Protein AF-F4A1H9-F1 (afdb_monomer_lite)

Foldseek 3Di:
DDVVVVVVVVVVVVVVVVVVVVVVVVVVVVVVVVVVVVVQVVCVVVVHHPVCPVVVVVVVVVVVVVVVVVVVVPDPVVVVDD

Radius of gyration: 30.43 Å; chains: 1; bounding box: 65×31×79 Å

Organism: Mahella australiensis (strain DSM 15567 / CIP 107919 / 50-1 BON) (NCBI:txid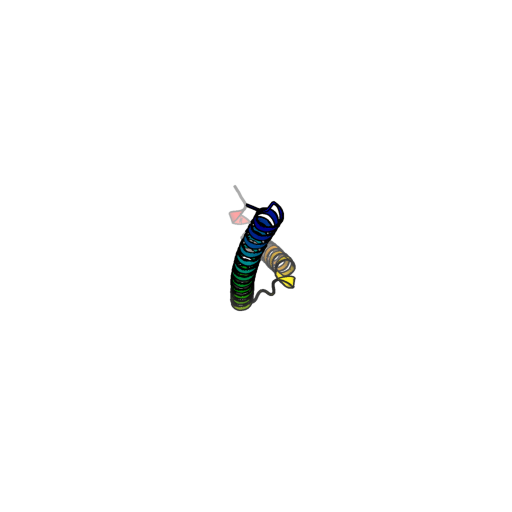697281)

Secondary structure (DSSP, 8-state):
--HHHHHHHHHHHHHHHHHHHHHHHHHHHHHHHHHHHHHHHHHHHTT--GGGHHHHHHHHHHHHHHHHHHHHHHS-GGGS--

Structure (mmCIF, N/CA/C/O backbone):
data_AF-F4A1H9-F1
#
_entry.id   AF-F4A1H9-F1
#
loop_
_atom_site.group_PDB
_atom_site.id
_atom_site.type_symbol
_atom_site.label_atom_id
_atom_site.label_alt_id
_atom_site.label_comp_id
_atom_site.label_asym_id
_atom_site.label_entity_id
_atom_site.label_seq_id
_atom_site.pdbx_PDB_ins_code
_atom_site.Cartn_x
_atom_site.Cartn_y
_atom_site.Cartn_z
_atom_site.occupancy
_atom_site.B_iso_or_equiv
_atom_site.auth_seq_id
_atom_site.auth_comp_id
_atom_site.auth_asym_id
_atom_site.auth_atom_id
_atom_site.pdbx_PDB_model_num
ATOM 1 N N . MET A 1 1 ? 28.677 3.925 -44.378 1.00 55.31 1 MET A N 1
ATOM 2 C CA . MET A 1 1 ? 28.190 3.246 -43.164 1.00 55.31 1 MET A CA 1
ATOM 3 C C . MET A 1 1 ? 26.986 2.462 -43.597 1.00 55.31 1 MET A C 1
ATOM 5 O O . MET A 1 1 ? 26.073 3.063 -44.151 1.00 55.31 1 MET A O 1
ATOM 9 N N . ASP A 1 2 ? 27.108 1.146 -43.508 1.00 75.31 2 ASP A N 1
ATOM 10 C CA . ASP A 1 2 ? 26.179 0.187 -44.096 1.00 75.31 2 ASP A CA 1
ATOM 11 C C . ASP A 1 2 ? 24.836 0.274 -43.352 1.00 75.31 2 ASP A C 1
ATOM 13 O O . ASP A 1 2 ? 24.826 0.400 -42.126 1.00 75.31 2 ASP A O 1
ATOM 17 N N . ASP A 1 3 ? 23.699 0.262 -44.052 1.00 75.19 3 ASP A N 1
ATOM 18 C CA . ASP A 1 3 ? 22.376 0.463 -43.425 1.00 75.19 3 ASP A CA 1
ATOM 19 C C . ASP A 1 3 ? 22.091 -0.577 -42.323 1.00 75.19 3 ASP A C 1
ATOM 21 O O . ASP A 1 3 ? 21.422 -0.287 -41.329 1.00 75.19 3 ASP A O 1
ATOM 25 N N . ASN A 1 4 ? 22.711 -1.753 -42.431 1.00 77.88 4 ASN A N 1
ATOM 26 C CA . ASN A 1 4 ? 22.684 -2.802 -41.416 1.00 77.88 4 ASN A CA 1
ATOM 27 C C . ASN A 1 4 ? 23.314 -2.375 -40.078 1.00 77.88 4 ASN A C 1
ATOM 29 O O . ASN A 1 4 ? 22.791 -2.728 -39.022 1.00 77.88 4 ASN A O 1
ATOM 33 N N . GLU A 1 5 ? 24.395 -1.588 -40.088 1.00 79.06 5 GLU A N 1
ATOM 34 C CA . GLU A 1 5 ? 25.035 -1.097 -38.857 1.00 79.06 5 GLU A CA 1
ATOM 35 C C . GLU A 1 5 ? 24.129 -0.106 -38.116 1.00 79.06 5 GLU A C 1
ATOM 37 O O . GLU A 1 5 ? 24.067 -0.114 -36.885 1.00 79.06 5 GLU A O 1
ATOM 42 N N . ARG A 1 6 ? 23.372 0.714 -38.858 1.00 81.00 6 ARG A N 1
ATOM 43 C CA . ARG A 1 6 ? 22.406 1.665 -38.284 1.00 81.00 6 ARG A CA 1
ATOM 44 C C . ARG A 1 6 ? 21.227 0.950 -37.632 1.00 81.00 6 ARG A C 1
ATOM 46 O O . ARG A 1 6 ? 20.828 1.315 -36.528 1.00 81.00 6 ARG A O 1
ATOM 53 N N . VAL A 1 7 ? 20.705 -0.091 -38.282 1.00 81.75 7 VAL A N 1
ATOM 54 C CA . VAL A 1 7 ? 19.626 -0.924 -37.727 1.00 81.75 7 VAL A CA 1
ATOM 55 C C . VAL A 1 7 ? 20.092 -1.641 -36.457 1.00 81.75 7 VAL A C 1
ATOM 57 O O . VAL A 1 7 ? 19.378 -1.638 -35.454 1.00 81.75 7 VAL A O 1
ATOM 60 N N . LEU A 1 8 ? 21.309 -2.196 -36.458 1.00 79.38 8 LEU A N 1
ATOM 61 C CA . LEU A 1 8 ? 21.868 -2.870 -35.285 1.00 79.38 8 LEU A CA 1
ATOM 62 C C . LEU A 1 8 ? 22.062 -1.909 -34.102 1.00 79.38 8 LEU A C 1
ATOM 64 O O . LEU A 1 8 ? 21.794 -2.274 -32.956 1.00 79.38 8 LEU A O 1
ATOM 68 N N . ALA A 1 9 ? 22.505 -0.678 -34.376 1.00 79.06 9 ALA A N 1
ATOM 69 C CA . ALA A 1 9 ? 22.661 0.360 -33.363 1.00 79.06 9 ALA A CA 1
ATOM 70 C C . ALA A 1 9 ? 21.312 0.756 -32.739 1.00 79.06 9 ALA A C 1
ATOM 72 O O . ALA A 1 9 ? 21.200 0.776 -31.514 1.00 79.06 9 ALA A O 1
ATOM 73 N N . SER A 1 10 ? 20.276 0.968 -33.561 1.00 71.50 10 SER A N 1
ATOM 74 C CA . SER A 1 10 ? 18.921 1.282 -33.081 1.00 71.50 10 SER A CA 1
ATOM 75 C C . SER A 1 10 ? 18.357 0.167 -32.200 1.00 71.50 10 SER A C 1
ATOM 77 O O . SER A 1 10 ? 17.869 0.430 -31.105 1.00 71.50 10 SER A O 1
ATOM 79 N N . LEU A 1 11 ? 18.479 -1.093 -32.634 1.00 74.69 11 LEU A N 1
ATOM 80 C CA . LEU A 1 11 ? 17.998 -2.241 -31.859 1.00 74.69 11 LEU A CA 1
ATOM 81 C C . LEU A 1 11 ? 18.708 -2.366 -30.508 1.00 74.69 11 LEU A C 1
ATOM 83 O O . LEU A 1 11 ? 18.092 -2.736 -29.507 1.00 74.69 11 LEU A O 1
ATOM 87 N N . LYS A 1 12 ? 20.004 -2.048 -30.461 1.00 73.00 12 LYS A N 1
ATOM 88 C CA . LYS A 1 12 ? 20.777 -2.051 -29.219 1.00 73.00 12 LYS A CA 1
ATOM 89 C C . LYS A 1 12 ? 20.310 -0.947 -28.267 1.00 73.00 12 LYS A C 1
ATOM 91 O O . LYS A 1 12 ? 20.157 -1.212 -27.077 1.00 73.00 12 LYS A O 1
ATOM 96 N N . GL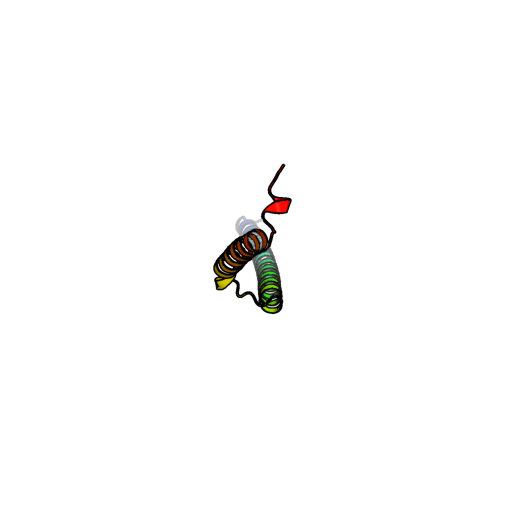U A 1 13 ? 20.045 0.254 -28.773 1.00 79.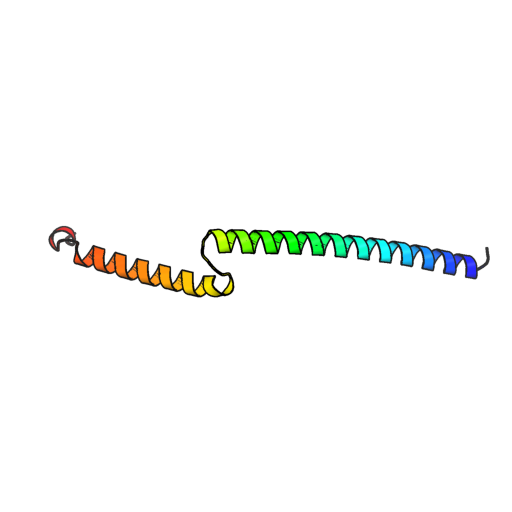94 13 GLU A N 1
ATOM 97 C CA . GLU A 1 13 ? 19.485 1.351 -27.972 1.00 79.94 13 GLU A CA 1
ATOM 98 C C . GLU A 1 13 ? 18.079 1.032 -27.450 1.00 79.94 13 GLU A C 1
ATOM 100 O O . GLU A 1 13 ? 17.784 1.272 -26.277 1.00 79.94 13 GLU A O 1
ATOM 105 N N . ASP A 1 14 ? 17.221 0.442 -28.282 1.00 67.44 14 ASP A N 1
ATOM 106 C CA . ASP A 1 14 ? 15.883 -0.002 -27.883 1.00 67.44 14 ASP A CA 1
ATOM 107 C C . ASP A 1 14 ? 15.943 -1.052 -26.774 1.00 67.44 14 ASP A C 1
ATOM 109 O O . ASP A 1 14 ? 15.204 -0.971 -25.788 1.00 67.44 14 ASP A O 1
ATOM 113 N N . LEU A 1 15 ? 16.874 -2.000 -26.888 1.00 73.00 15 LEU A N 1
ATOM 114 C CA . LEU A 1 15 ? 17.083 -3.033 -25.883 1.00 73.00 15 LEU A CA 1
ATOM 115 C C . LEU A 1 15 ? 17.564 -2.450 -24.549 1.00 73.00 15 LEU A C 1
ATOM 117 O O . LEU A 1 15 ? 17.072 -2.850 -23.493 1.00 73.00 15 LEU A O 1
ATOM 121 N N . GLU A 1 16 ? 18.496 -1.497 -24.569 1.00 77.00 16 GLU A N 1
ATOM 122 C CA . GLU A 1 16 ? 18.974 -0.847 -23.344 1.00 77.00 16 GLU A CA 1
ATOM 123 C C . GLU A 1 16 ? 17.891 0.020 -22.685 1.00 77.00 16 GLU A C 1
ATOM 125 O O . GLU A 1 16 ? 17.736 0.007 -21.456 1.00 77.00 16 GLU A O 1
ATOM 130 N N . ARG A 1 17 ? 17.054 0.697 -23.482 1.00 74.44 17 ARG A N 1
ATOM 131 C CA . ARG A 1 17 ? 15.864 1.393 -22.972 1.00 74.44 17 ARG A CA 1
ATOM 132 C C . ARG A 1 17 ? 14.889 0.423 -22.313 1.00 74.44 17 ARG A C 1
ATOM 134 O O . ARG A 1 17 ? 14.462 0.669 -21.185 1.00 74.44 17 ARG A O 1
ATOM 141 N N . ALA A 1 18 ? 14.589 -0.699 -22.963 1.00 68.44 18 ALA A N 1
ATOM 142 C CA . ALA A 1 18 ? 13.687 -1.714 -22.428 1.00 68.44 18 ALA A CA 1
ATOM 143 C C . ALA A 1 18 ? 14.209 -2.323 -21.115 1.00 68.44 18 ALA A C 1
ATOM 145 O O . ALA A 1 18 ? 13.449 -2.461 -20.155 1.00 68.44 18 ALA A O 1
ATOM 146 N N . LYS A 1 19 ? 15.513 -2.620 -21.025 1.00 73.88 19 LYS A N 1
ATOM 147 C CA . LYS A 1 19 ? 16.146 -3.089 -19.780 1.00 73.88 19 LYS A CA 1
ATOM 148 C C . LYS A 1 19 ? 16.019 -2.065 -18.659 1.00 73.88 19 LYS A C 1
ATOM 150 O O . LYS A 1 19 ? 15.622 -2.416 -17.552 1.00 73.88 19 LYS A O 1
ATOM 155 N N . THR A 1 20 ? 16.294 -0.799 -18.956 1.00 82.12 20 THR A N 1
ATOM 156 C CA . THR A 1 20 ? 16.181 0.289 -17.975 1.00 82.12 20 THR A CA 1
ATOM 157 C C . THR A 1 20 ? 14.742 0.443 -17.478 1.00 82.12 20 THR A C 1
ATOM 159 O O . THR A 1 20 ? 14.503 0.587 -16.278 1.00 82.12 20 THR A O 1
ATOM 162 N N . MET A 1 21 ? 13.765 0.364 -18.385 1.00 75.38 21 MET A N 1
ATOM 163 C CA . MET A 1 21 ? 12.343 0.407 -18.036 1.00 75.38 21 MET A CA 1
ATOM 164 C C . MET A 1 21 ? 11.935 -0.768 -17.146 1.00 75.38 21 MET A C 1
ATOM 166 O O . MET A 1 21 ? 11.224 -0.558 -16.164 1.00 75.38 21 MET A O 1
ATOM 170 N N . LYS A 1 22 ? 12.413 -1.980 -17.455 1.00 75.94 22 LYS A N 1
ATOM 171 C CA . LYS A 1 22 ? 12.156 -3.181 -16.655 1.00 75.94 22 LYS A CA 1
ATOM 172 C C . LYS A 1 22 ? 12.679 -3.021 -15.228 1.00 75.94 22 LYS A C 1
ATOM 174 O O . LYS A 1 22 ? 11.900 -3.166 -14.294 1.00 75.94 22 LYS A O 1
ATOM 179 N N . VAL A 1 23 ? 13.945 -2.632 -15.070 1.00 85.69 23 VAL A N 1
ATOM 180 C CA . VAL A 1 23 ? 14.555 -2.426 -13.745 1.00 85.69 23 VAL A CA 1
ATOM 181 C C . VAL A 1 23 ? 13.767 -1.393 -12.941 1.00 85.69 23 VAL A C 1
ATOM 183 O O . VAL A 1 23 ? 13.432 -1.623 -11.783 1.00 85.69 23 VAL A O 1
ATOM 186 N N . LYS A 1 24 ? 13.382 -0.274 -13.565 1.00 84.75 24 LYS A N 1
ATOM 187 C CA . LYS A 1 24 ? 12.582 0.765 -12.903 1.00 84.75 24 LYS A CA 1
ATOM 188 C C . LYS A 1 24 ? 11.210 0.253 -12.450 1.00 84.75 24 LYS A C 1
ATOM 190 O O . LYS A 1 24 ? 10.741 0.639 -11.379 1.00 84.75 24 LYS A O 1
ATOM 195 N N . ALA A 1 25 ? 10.558 -0.579 -13.260 1.00 79.56 25 ALA A N 1
ATOM 196 C CA . ALA A 1 25 ? 9.278 -1.186 -12.914 1.00 79.56 25 ALA A CA 1
ATOM 197 C C . ALA A 1 25 ? 9.419 -2.189 -11.758 1.00 79.56 25 ALA A C 1
ATOM 199 O O . ALA A 1 25 ? 8.611 -2.155 -10.834 1.00 79.56 25 ALA A O 1
ATOM 200 N N . GLU A 1 26 ? 10.468 -3.014 -11.773 1.00 79.56 26 GLU A N 1
ATOM 201 C CA . GLU A 1 26 ? 10.777 -3.975 -10.707 1.00 79.56 26 GLU A CA 1
ATOM 202 C C . GLU A 1 26 ? 11.049 -3.261 -9.377 1.00 79.56 26 GLU A C 1
ATOM 204 O O . GLU A 1 26 ? 10.420 -3.586 -8.372 1.00 79.56 26 GLU A O 1
ATOM 209 N N . THR A 1 27 ? 11.879 -2.211 -9.376 1.00 89.56 27 THR A N 1
ATOM 210 C CA . THR A 1 27 ? 12.127 -1.397 -8.174 1.00 89.56 27 THR A CA 1
ATOM 211 C C . THR A 1 27 ? 10.842 -0.772 -7.634 1.00 89.56 27 THR A C 1
ATOM 213 O O . THR A 1 27 ? 10.610 -0.766 -6.426 1.00 89.56 27 THR A O 1
ATOM 216 N N . ARG A 1 28 ? 9.980 -0.247 -8.515 1.00 83.81 28 ARG A N 1
ATOM 217 C CA . ARG A 1 28 ? 8.718 0.371 -8.094 1.00 83.81 28 ARG A CA 1
ATOM 218 C C . ARG A 1 28 ? 7.739 -0.656 -7.527 1.00 83.81 28 ARG A C 1
ATOM 220 O O . ARG A 1 28 ? 7.039 -0.346 -6.569 1.00 83.81 28 ARG A O 1
ATOM 227 N N . LEU A 1 29 ? 7.696 -1.858 -8.097 1.00 84.81 29 LEU A N 1
ATOM 228 C CA . LEU A 1 29 ? 6.878 -2.951 -7.580 1.00 84.81 29 LEU A CA 1
ATOM 229 C C . LEU A 1 29 ? 7.338 -3.367 -6.180 1.00 84.81 29 LEU A C 1
ATOM 231 O O . LEU A 1 29 ? 6.507 -3.476 -5.285 1.00 84.81 29 LEU A O 1
ATOM 235 N N . GLU A 1 30 ? 8.646 -3.531 -5.978 1.00 87.50 30 GLU A N 1
ATOM 236 C CA . GLU A 1 30 ? 9.207 -3.889 -4.672 1.00 87.50 30 GLU A CA 1
ATOM 237 C C . GLU A 1 30 ? 8.897 -2.819 -3.610 1.00 87.50 30 GLU A C 1
ATOM 239 O O . GLU A 1 30 ? 8.519 -3.142 -2.485 1.00 87.50 30 GLU A O 1
ATOM 244 N N . GLN A 1 31 ? 8.991 -1.534 -3.972 1.00 89.62 31 GLN A N 1
ATOM 245 C CA . GLN A 1 31 ? 8.612 -0.429 -3.084 1.00 89.62 31 GLN A CA 1
ATOM 246 C C . GLN A 1 31 ? 7.129 -0.475 -2.698 1.00 89.62 31 GLN A C 1
ATOM 248 O O . GLN A 1 31 ? 6.804 -0.338 -1.522 1.00 89.62 31 GLN A O 1
ATOM 253 N N . LEU A 1 32 ? 6.236 -0.695 -3.666 1.00 89.19 32 LEU A N 1
ATOM 254 C CA . LEU A 1 32 ? 4.795 -0.792 -3.411 1.00 89.19 32 LEU A CA 1
ATOM 255 C C . LEU A 1 32 ? 4.445 -2.008 -2.546 1.00 89.19 32 LEU A C 1
ATOM 257 O O . LEU A 1 32 ? 3.561 -1.921 -1.700 1.00 89.19 32 LEU A O 1
ATOM 261 N N . GLN A 1 33 ? 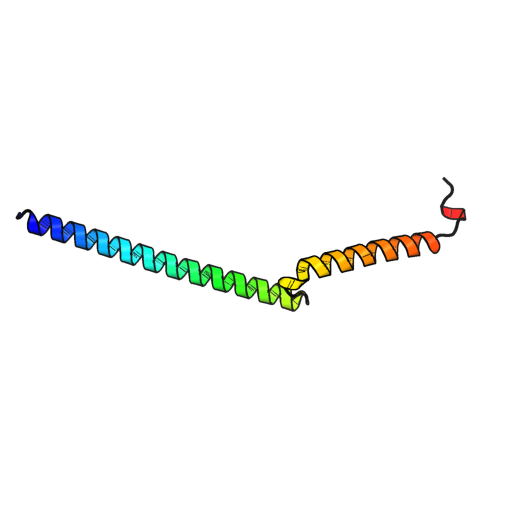5.141 -3.130 -2.734 1.00 82.31 33 GLN A N 1
ATOM 262 C CA . GLN A 1 33 ? 4.966 -4.318 -1.899 1.00 82.31 33 GLN A CA 1
ATOM 263 C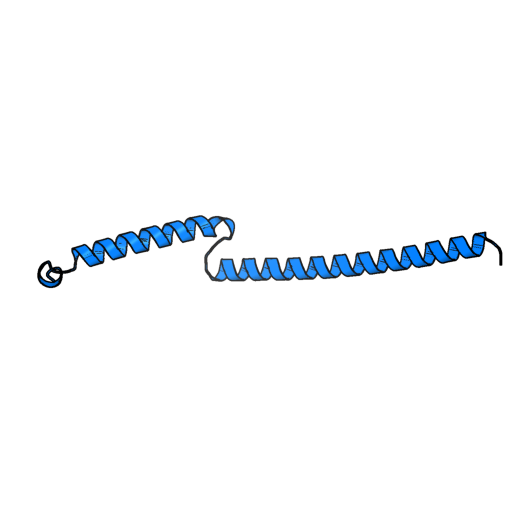 C . GLN A 1 33 ? 5.379 -4.050 -0.452 1.00 82.31 33 GLN A C 1
ATOM 265 O O . GLN A 1 33 ? 4.612 -4.371 0.450 1.00 82.31 33 GLN A O 1
ATOM 270 N N . LYS A 1 34 ? 6.524 -3.391 -0.226 1.00 89.38 34 LYS A N 1
ATOM 271 C CA . LYS A 1 34 ? 6.951 -2.998 1.127 1.00 89.38 34 LYS A CA 1
ATOM 272 C C . LYS A 1 34 ? 5.941 -2.070 1.795 1.00 89.38 34 LYS A C 1
ATOM 274 O O . LYS A 1 34 ? 5.533 -2.352 2.913 1.00 89.38 34 LYS A O 1
ATOM 279 N N . GLN A 1 35 ? 5.471 -1.044 1.083 1.00 85.69 35 GLN A N 1
ATOM 280 C CA . GLN A 1 35 ? 4.442 -0.132 1.600 1.00 85.69 35 GLN A CA 1
ATOM 281 C C . GLN A 1 35 ? 3.150 -0.866 1.962 1.00 85.69 35 GLN A C 1
ATOM 283 O O . GLN A 1 35 ? 2.562 -0.612 3.006 1.00 85.69 35 GLN A O 1
ATOM 288 N N . ARG A 1 36 ? 2.702 -1.801 1.117 1.00 82.44 36 ARG A N 1
ATOM 289 C CA . ARG A 1 36 ? 1.522 -2.620 1.411 1.00 82.44 36 ARG A CA 1
ATOM 290 C C . ARG A 1 36 ? 1.734 -3.465 2.668 1.00 82.44 36 ARG A C 1
ATOM 292 O O . ARG A 1 36 ? 0.843 -3.527 3.504 1.00 82.44 36 ARG A O 1
ATOM 299 N N . ASP A 1 37 ? 2.878 -4.127 2.787 1.00 82.88 37 ASP A N 1
ATOM 300 C CA . ASP A 1 37 ? 3.157 -5.015 3.917 1.00 82.88 37 ASP A CA 1
ATOM 301 C C . ASP A 1 37 ? 3.314 -4.228 5.233 1.00 82.88 37 ASP A C 1
ATOM 303 O O . ASP A 1 37 ? 2.901 -4.711 6.286 1.00 82.88 37 ASP A O 1
ATOM 307 N N . GLU A 1 38 ? 3.853 -3.006 5.176 1.00 88.81 38 GLU A N 1
ATOM 308 C CA . GLU A 1 38 ? 3.870 -2.050 6.293 1.00 88.81 38 GLU A CA 1
ATOM 309 C C . GLU A 1 38 ? 2.449 -1.649 6.703 1.00 88.81 38 GLU A C 1
ATOM 311 O O . GLU A 1 38 ? 2.098 -1.801 7.868 1.00 88.81 38 GLU A O 1
ATOM 316 N N . LEU A 1 39 ? 1.596 -1.258 5.748 1.00 85.06 39 LEU A N 1
ATOM 317 C CA . LEU A 1 39 ? 0.191 -0.931 6.021 1.00 85.06 39 LEU A CA 1
ATOM 318 C C . LEU A 1 39 ? -0.570 -2.112 6.640 1.00 85.06 39 LEU A C 1
ATOM 320 O O . LEU A 1 39 ? -1.342 -1.924 7.572 1.00 85.06 39 LEU A O 1
ATOM 324 N N . ILE A 1 40 ? -0.347 -3.337 6.156 1.00 79.88 40 ILE A N 1
ATOM 325 C CA . ILE A 1 40 ? -0.974 -4.539 6.726 1.00 79.88 40 ILE A CA 1
ATOM 326 C C . ILE A 1 40 ? -0.495 -4.775 8.162 1.00 79.88 40 ILE A C 1
ATOM 328 O O . ILE A 1 40 ? -1.301 -5.136 9.017 1.00 79.88 40 ILE A O 1
ATOM 332 N N . LYS A 1 41 ? 0.794 -4.560 8.450 1.00 84.56 41 LYS A N 1
ATOM 333 C CA . LYS A 1 41 ? 1.314 -4.654 9.820 1.00 84.56 41 LYS A CA 1
ATOM 334 C C . LYS A 1 41 ? 0.713 -3.596 10.733 1.00 84.56 41 LYS A C 1
ATOM 336 O O . LYS A 1 41 ? 0.296 -3.952 11.826 1.00 84.56 41 LYS A O 1
ATOM 341 N N . GLU A 1 42 ? 0.629 -2.345 10.290 1.00 82.56 42 GLU A N 1
ATOM 342 C CA . GLU A 1 42 ? -0.002 -1.265 11.059 1.00 82.56 42 GLU A CA 1
ATOM 343 C C . GLU A 1 42 ? -1.477 -1.582 11.354 1.00 82.56 42 GLU A C 1
ATOM 345 O O . GLU A 1 42 ? -1.930 -1.432 12.486 1.00 82.56 42 GLU A O 1
ATOM 350 N N . LEU A 1 43 ? -2.217 -2.099 10.367 1.00 77.19 43 LEU A N 1
ATOM 351 C CA . LEU A 1 43 ? -3.599 -2.552 10.551 1.00 77.19 43 LEU A CA 1
ATOM 352 C C . LEU A 1 43 ? -3.695 -3.698 11.573 1.00 77.19 43 LEU A C 1
ATOM 354 O O . LEU A 1 43 ? -4.521 -3.645 12.486 1.00 77.19 43 LEU A O 1
ATOM 358 N N . ALA A 1 44 ? -2.801 -4.686 11.490 1.00 76.19 44 ALA A N 1
ATOM 359 C CA . ALA A 1 44 ? -2.740 -5.787 12.447 1.00 76.19 44 ALA A CA 1
ATOM 360 C C . ALA A 1 44 ? -2.347 -5.330 13.867 1.00 76.19 44 ALA A C 1
ATOM 362 O O . ALA A 1 44 ? -2.897 -5.837 14.842 1.00 76.19 44 ALA A O 1
ATOM 363 N N . GLU A 1 45 ? -1.436 -4.360 14.006 1.00 79.12 45 GLU A N 1
ATOM 364 C CA . GLU A 1 45 ? -1.068 -3.743 15.292 1.00 79.12 45 GLU A CA 1
ATOM 365 C C . GLU A 1 45 ? -2.239 -2.979 15.921 1.00 79.12 45 GLU A C 1
ATOM 367 O O . GLU A 1 45 ? -2.401 -2.990 17.142 1.00 79.12 45 GLU A O 1
ATOM 372 N N . LEU A 1 46 ? -3.098 -2.377 15.096 1.00 74.25 46 LEU A N 1
ATOM 373 C CA . LEU A 1 46 ? -4.366 -1.783 15.524 1.00 74.25 46 LEU A CA 1
ATOM 374 C C . LEU A 1 46 ? -5.447 -2.836 15.836 1.00 74.25 46 LEU A C 1
ATOM 376 O O . LEU A 1 46 ? -6.528 -2.477 16.299 1.00 74.25 46 LEU A O 1
ATOM 380 N N . GLY A 1 47 ? -5.159 -4.125 15.622 1.00 67.56 47 GLY A N 1
ATOM 381 C CA . GLY A 1 47 ? -6.080 -5.236 15.860 1.00 67.56 47 GLY A CA 1
ATOM 382 C C . GLY A 1 47 ? -7.184 -5.358 14.811 1.00 67.56 47 GLY A C 1
ATOM 383 O O . GLY A 1 47 ? -8.210 -5.973 15.094 1.00 67.56 47 GLY A O 1
ATOM 384 N N . ILE A 1 48 ? -6.997 -4.765 13.628 1.00 62.97 48 ILE A N 1
ATOM 385 C CA . ILE A 1 48 ? -7.993 -4.734 12.558 1.00 62.97 48 ILE A CA 1
ATOM 386 C C . ILE A 1 48 ? -7.438 -5.475 11.344 1.00 62.97 48 ILE A C 1
ATOM 388 O O . ILE A 1 48 ? -6.480 -5.027 10.718 1.00 62.97 48 ILE A O 1
ATOM 392 N N . GLU A 1 49 ? -8.037 -6.608 10.977 1.00 66.38 49 GLU A N 1
ATOM 393 C CA . GLU A 1 49 ? -7.703 -7.224 9.693 1.00 66.38 49 GLU A CA 1
ATOM 394 C C . GLU A 1 49 ? -8.274 -6.377 8.541 1.00 66.38 49 GLU A C 1
ATOM 396 O O . GLU A 1 49 ? -9.404 -5.890 8.652 1.00 66.38 49 GLU A O 1
ATOM 401 N N . PRO A 1 50 ? -7.541 -6.181 7.426 1.00 62.00 50 PRO A N 1
ATOM 402 C CA . PRO A 1 50 ? -8.013 -5.382 6.294 1.00 62.00 50 PRO A CA 1
ATOM 403 C C . PRO A 1 50 ? -9.370 -5.852 5.754 1.00 62.00 50 PRO A C 1
ATOM 405 O O . PRO A 1 50 ? -10.196 -5.026 5.373 1.00 62.00 50 PRO A O 1
ATOM 408 N N . GLU A 1 51 ? -9.630 -7.164 5.761 1.00 66.25 51 GLU A N 1
ATOM 409 C CA . GLU A 1 51 ? -10.919 -7.742 5.368 1.00 66.25 51 GLU A CA 1
ATOM 410 C C . GLU A 1 51 ? -12.056 -7.452 6.363 1.00 66.25 51 GLU A C 1
ATOM 412 O O . GLU A 1 51 ? -13.225 -7.579 6.005 1.00 66.25 51 GLU A O 1
ATOM 417 N N . GLN A 1 52 ? -11.733 -7.058 7.596 1.00 69.00 52 GLN A N 1
ATOM 418 C CA . GLN A 1 52 ? -12.687 -6.781 8.673 1.00 69.00 52 GLN A CA 1
ATOM 419 C C . GLN A 1 52 ? -12.864 -5.286 8.953 1.00 69.00 52 GLN A C 1
ATOM 421 O O . GLN A 1 52 ? -13.693 -4.927 9.785 1.00 69.00 52 GLN A O 1
ATOM 426 N N . LEU A 1 53 ? -12.136 -4.405 8.259 1.00 69.12 53 LEU A N 1
ATOM 427 C CA . LEU A 1 53 ? -12.166 -2.956 8.483 1.00 69.12 53 LEU A CA 1
ATOM 428 C C . LEU A 1 53 ? -13.595 -2.384 8.392 1.00 69.12 53 LEU A C 1
ATOM 430 O O . LEU A 1 53 ? -14.016 -1.614 9.253 1.00 69.12 53 LEU A O 1
ATOM 434 N N . ASP A 1 54 ? -14.370 -2.807 7.390 1.00 74.69 54 ASP A N 1
ATOM 435 C CA . ASP A 1 54 ? -15.762 -2.370 7.208 1.00 74.69 54 ASP A CA 1
ATOM 436 C C . ASP A 1 54 ? -16.697 -2.890 8.313 1.00 74.69 54 ASP A C 1
ATOM 438 O O . ASP A 1 54 ? -17.624 -2.193 8.740 1.00 74.69 54 ASP A O 1
ATOM 442 N N . ASP A 1 55 ? -16.466 -4.115 8.786 1.00 78.25 55 ASP A N 1
ATOM 443 C CA . ASP A 1 55 ? -17.258 -4.728 9.854 1.00 78.25 55 ASP A CA 1
ATOM 444 C C . ASP A 1 55 ? -16.916 -4.122 11.223 1.00 78.25 55 ASP A C 1
ATOM 446 O O . ASP A 1 55 ? -17.806 -3.901 12.047 1.00 78.25 55 ASP A O 1
ATOM 450 N N . GLU A 1 56 ? -15.650 -3.766 11.434 1.00 72.50 56 GLU A N 1
ATOM 451 C CA . GLU A 1 56 ? -15.155 -3.044 12.601 1.00 72.50 56 GLU A CA 1
ATOM 452 C C . GLU A 1 56 ? -15.766 -1.640 12.686 1.00 72.50 56 GLU A C 1
ATOM 454 O O . GLU A 1 56 ? -16.299 -1.256 13.729 1.00 72.50 56 GLU A O 1
ATOM 459 N N . ILE A 1 57 ? -15.797 -0.907 11.566 1.00 78.69 57 ILE A N 1
ATOM 460 C CA . ILE A 1 57 ? -16.459 0.402 11.470 1.00 78.69 57 ILE A CA 1
ATOM 461 C C . ILE A 1 57 ? -17.938 0.282 11.847 1.00 78.69 57 ILE A C 1
ATOM 463 O O . ILE A 1 57 ? -18.425 1.046 12.682 1.00 78.69 57 ILE A O 1
ATOM 467 N N . LYS A 1 58 ? -18.654 -0.710 11.300 1.00 81.62 58 LYS A N 1
ATOM 468 C CA . LYS A 1 58 ? -20.066 -0.948 11.647 1.00 81.62 58 LYS A CA 1
ATOM 469 C C . LYS A 1 58 ? -20.252 -1.293 13.122 1.00 81.62 58 LYS A C 1
ATOM 471 O O . LYS A 1 58 ? -21.210 -0.818 13.733 1.00 81.62 58 LYS A O 1
ATOM 476 N N . ARG A 1 59 ? -19.369 -2.115 13.702 1.00 81.31 59 ARG A N 1
ATOM 477 C CA . ARG A 1 59 ? -19.417 -2.463 15.129 1.00 81.31 59 ARG A CA 1
ATOM 478 C C . ARG A 1 59 ? -19.275 -1.214 15.994 1.00 81.31 59 ARG A C 1
ATOM 480 O O . ARG A 1 59 ? -20.124 -0.990 16.853 1.00 81.31 59 ARG A O 1
ATOM 487 N N . LEU A 1 60 ? -18.269 -0.387 15.714 1.00 80.38 60 LEU A N 1
ATOM 488 C CA . LEU A 1 60 ? -18.023 0.869 16.424 1.00 80.38 60 LEU A CA 1
ATOM 489 C C . LEU A 1 60 ? -19.196 1.847 16.274 1.00 80.38 60 LEU A C 1
ATOM 491 O O . LEU A 1 60 ? -19.600 2.469 17.253 1.00 80.38 60 LEU A O 1
ATOM 495 N N . GLN A 1 61 ? -19.799 1.949 15.083 1.00 83.31 61 GLN A N 1
ATOM 496 C CA . GLN A 1 61 ? -20.994 2.773 14.867 1.00 83.31 61 GLN A CA 1
ATOM 497 C C . GLN A 1 61 ? -22.161 2.334 15.767 1.00 83.31 61 GLN A C 1
ATOM 499 O O . GLN A 1 61 ? -22.766 3.160 16.449 1.00 83.31 61 GLN A O 1
ATOM 504 N N . ASN A 1 62 ? -22.446 1.029 15.805 1.00 85.69 62 ASN A N 1
ATOM 505 C CA . ASN A 1 62 ? -23.523 0.476 16.629 1.00 85.69 62 ASN A CA 1
ATOM 506 C C . ASN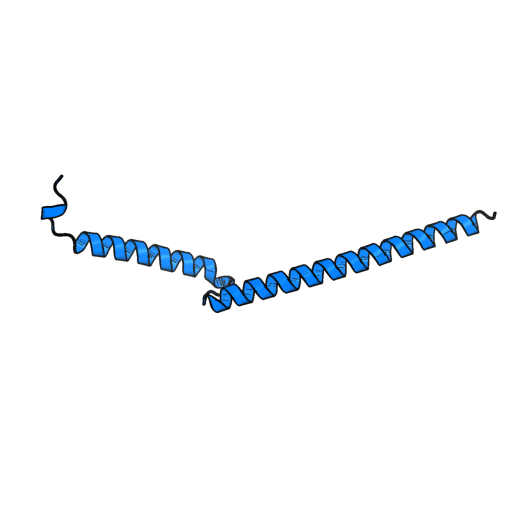 A 1 62 ? -23.263 0.680 18.128 1.00 85.69 62 ASN A C 1
ATOM 508 O O . ASN A 1 62 ? -24.190 0.942 18.896 1.00 85.69 62 ASN A O 1
ATOM 512 N N . GLU A 1 63 ? -22.005 0.562 18.550 1.00 82.69 63 GLU A N 1
ATOM 513 C CA . GLU A 1 63 ? -21.600 0.791 19.934 1.00 82.69 63 GLU A CA 1
ATOM 514 C C . GLU A 1 63 ? -21.785 2.260 20.339 1.00 82.69 63 GLU A C 1
ATOM 516 O O . GLU A 1 63 ? -22.336 2.537 21.406 1.00 82.69 63 GLU A O 1
ATOM 521 N N . ILE A 1 64 ? -21.432 3.203 19.460 1.00 82.75 64 ILE A N 1
ATOM 522 C CA . ILE A 1 64 ? -21.685 4.637 19.658 1.00 82.75 64 ILE A CA 1
ATOM 523 C C . ILE A 1 64 ? -23.185 4.906 19.831 1.00 82.75 64 ILE A C 1
ATOM 525 O O . ILE A 1 64 ? -23.579 5.572 20.791 1.00 82.75 64 ILE A O 1
ATOM 529 N N . ASP A 1 65 ? -24.032 4.371 18.952 1.00 83.62 65 ASP A N 1
ATOM 530 C CA . ASP A 1 65 ? -25.484 4.573 19.031 1.00 83.62 65 ASP A CA 1
ATOM 531 C C . ASP A 1 65 ? -26.075 4.003 20.327 1.00 83.62 65 ASP A C 1
ATOM 533 O O . ASP A 1 65 ? -26.922 4.633 20.974 1.00 83.62 65 ASP A O 1
ATOM 537 N N . MET A 1 66 ? -25.598 2.830 20.750 1.00 84.62 66 MET A N 1
ATOM 538 C CA . MET A 1 66 ? -25.997 2.211 22.011 1.00 84.62 66 MET A CA 1
ATOM 539 C C . MET A 1 66 ? -25.581 3.064 23.215 1.00 84.62 66 MET A C 1
ATOM 541 O O . MET A 1 66 ? -26.411 3.319 24.088 1.00 84.62 66 MET A O 1
ATOM 545 N N . LEU A 1 67 ? -24.337 3.549 23.250 1.00 81.31 67 LEU A N 1
ATOM 546 C CA . LEU A 1 67 ? -23.833 4.402 24.327 1.00 81.31 67 LEU A CA 1
ATOM 547 C C . LEU A 1 67 ? -24.579 5.739 24.390 1.00 81.31 67 LEU A C 1
ATOM 549 O O . LEU A 1 67 ? -24.919 6.201 25.478 1.00 81.31 67 LEU A O 1
ATOM 553 N N . ILE A 1 68 ? -24.904 6.343 23.243 1.00 76.44 68 ILE A N 1
ATOM 554 C CA . ILE A 1 68 ? -25.725 7.562 23.180 1.00 76.44 68 ILE A CA 1
ATOM 555 C C . ILE A 1 68 ? -27.122 7.297 23.744 1.00 76.44 68 ILE A C 1
ATOM 557 O O . ILE A 1 68 ? -27.653 8.116 24.497 1.00 76.44 68 ILE A O 1
ATOM 561 N N . LYS A 1 69 ? -27.730 6.158 23.404 1.00 78.00 69 LYS A N 1
ATOM 562 C CA . LYS A 1 69 ? -29.040 5.772 23.932 1.00 78.00 69 LYS A CA 1
ATOM 563 C C . LYS A 1 69 ? -28.993 5.562 25.446 1.00 78.00 69 LYS A C 1
ATOM 565 O O . LYS A 1 69 ? -29.820 6.130 26.152 1.00 78.00 69 LYS A O 1
ATOM 570 N N . GLN A 1 70 ? -27.999 4.832 25.944 1.00 76.06 70 GLN A N 1
ATOM 571 C CA . GLN A 1 70 ? -27.793 4.627 27.379 1.00 76.06 70 GLN A CA 1
ATOM 572 C C . GLN A 1 70 ? -27.558 5.950 28.112 1.00 76.06 70 GLN A C 1
ATOM 574 O O . GLN A 1 70 ? -28.160 6.187 29.154 1.00 76.06 70 GLN A O 1
ATOM 579 N N . ALA A 1 71 ? -26.749 6.849 27.550 1.00 72.00 71 ALA A N 1
ATOM 580 C CA . ALA A 1 71 ? -26.523 8.174 28.116 1.00 72.00 71 ALA A CA 1
ATOM 581 C C . ALA A 1 71 ? -27.825 8.989 28.203 1.00 72.00 71 ALA A C 1
ATOM 583 O O . ALA A 1 71 ? -28.068 9.644 29.214 1.00 72.00 71 ALA A O 1
ATOM 584 N N . ARG A 1 72 ? -28.691 8.916 27.182 1.00 67.44 72 ARG A N 1
ATOM 585 C CA . ARG A 1 72 ? -30.018 9.560 27.185 1.00 67.44 72 ARG A CA 1
ATOM 586 C C . ARG A 1 72 ? -30.980 8.950 28.205 1.00 67.44 72 ARG A C 1
ATOM 588 O O . ARG A 1 72 ? -31.768 9.687 28.780 1.00 67.44 72 ARG A O 1
ATOM 595 N N . GLU A 1 73 ? -30.926 7.639 28.421 1.00 75.38 73 GLU A N 1
ATOM 596 C CA . GLU A 1 73 ? -31.750 6.938 29.419 1.00 75.38 73 GLU A CA 1
ATOM 597 C C . GLU A 1 73 ? -31.277 7.201 30.857 1.00 75.38 73 GLU A C 1
ATOM 599 O O . GLU A 1 73 ? -32.089 7.253 31.778 1.00 75.38 73 GLU A O 1
ATOM 604 N N . LEU A 1 74 ? -29.970 7.396 31.048 1.00 69.94 74 LEU A N 1
ATOM 605 C CA . LEU A 1 74 ? -29.351 7.731 32.334 1.00 69.94 74 LEU A CA 1
ATOM 606 C C . LEU A 1 74 ? -29.438 9.225 32.675 1.00 69.94 74 LEU A C 1
ATOM 608 O O . LEU A 1 74 ? -29.200 9.600 33.824 1.00 69.94 74 LEU A O 1
ATOM 612 N N . LEU A 1 75 ? -29.770 10.078 31.702 1.00 58.78 75 LEU A N 1
ATOM 613 C CA . LEU A 1 75 ? -30.017 11.502 31.909 1.00 58.78 75 LEU A CA 1
ATOM 614 C C . LEU A 1 75 ? -31.361 11.691 32.640 1.00 58.78 75 LEU A C 1
ATOM 616 O O . LEU A 1 75 ? -32.407 11.326 32.099 1.00 58.78 75 LEU A O 1
ATOM 620 N N . PRO A 1 76 ? -31.370 12.278 33.854 1.00 57.25 76 PRO A N 1
ATOM 621 C CA . PRO A 1 76 ? -32.601 12.590 34.566 1.00 57.25 76 PRO A CA 1
ATOM 622 C C . PRO A 1 76 ? -33.531 13.458 33.702 1.00 57.25 76 PRO A C 1
ATOM 624 O O . PRO A 1 76 ? -33.058 14.418 33.084 1.00 57.25 76 PRO A O 1
ATOM 627 N N . PRO A 1 77 ? -34.852 13.200 33.694 1.00 58.38 77 PRO A N 1
ATOM 628 C CA . PRO A 1 77 ? -35.815 13.980 32.911 1.00 58.38 77 PRO A CA 1
ATOM 629 C C . PRO A 1 77 ? -35.832 15.477 33.265 1.00 58.38 77 PRO A C 1
ATOM 631 O O . PRO A 1 77 ? -36.296 16.289 32.465 1.00 58.38 77 PRO A O 1
ATOM 634 N N . ASP A 1 78 ? -35.280 15.856 34.421 1.00 55.84 78 ASP A N 1
ATOM 635 C CA . ASP A 1 78 ? -35.127 17.246 34.856 1.00 55.84 78 ASP A CA 1
ATOM 636 C C . ASP A 1 78 ? -34.105 18.048 34.027 1.00 55.84 78 ASP A C 1
ATOM 638 O O . ASP A 1 78 ? -34.206 19.269 33.965 1.00 55.84 78 ASP A O 1
ATOM 642 N N . LEU A 1 79 ? -33.161 17.390 33.338 1.00 54.25 79 LEU A N 1
ATOM 643 C CA . LEU A 1 79 ? -32.165 18.045 32.472 1.00 54.25 79 LEU A CA 1
ATOM 644 C C . LEU A 1 79 ? -32.608 18.165 31.001 1.00 54.25 79 LEU A C 1
ATOM 646 O O . LEU A 1 79 ? -31.947 18.840 30.219 1.00 54.25 79 LEU A O 1
ATOM 650 N N . LEU A 1 80 ? -33.723 17.530 30.617 1.00 54.62 80 LEU A N 1
ATOM 651 C CA . LEU A 1 80 ? -34.277 17.549 29.251 1.00 54.62 80 LEU A CA 1
ATOM 652 C C . LEU A 1 80 ? -35.311 18.667 29.022 1.00 54.62 80 LEU A C 1
ATOM 654 O O . LEU A 1 80 ? -35.869 18.777 27.931 1.00 54.62 80 LEU A O 1
ATOM 658 N N . LYS A 1 81 ? -35.572 19.505 30.033 1.00 51.44 81 LYS A N 1
ATOM 659 C CA . LYS A 1 81 ? -36.368 20.728 29.896 1.00 51.44 81 LYS A CA 1
ATOM 660 C C . LYS A 1 81 ? -35.447 21.941 29.783 1.00 51.44 81 LYS A C 1
ATOM 662 O O . LYS A 1 81 ? -35.077 22.512 30.801 1.00 51.44 81 LYS A O 1
ATOM 667 N N . HIS A 1 82 ? -35.121 22.317 28.548 1.00 48.12 82 HIS A N 1
ATOM 668 C CA . HIS A 1 82 ? -35.283 23.671 27.999 1.00 48.12 82 HIS A CA 1
ATOM 669 C C . HIS A 1 82 ? -34.987 23.683 26.500 1.00 48.12 82 HIS A C 1
ATOM 671 O O . HIS A 1 82 ? -33.968 23.088 26.091 1.00 48.12 82 HIS A O 1
#

Sequence (82 aa):
MDDNERVLASLKEDLERAKTMKVKAETRLEQLQKQRDELIKELAELGIEPEQLDDEIKRLQNEIDMLIKQARELLPPDLLKH

pLDDT: mean 75.66, std 9.61, range [48.12, 89.62]